Protein AF-A0AAD4PUX9-F1 (afdb_monomer_lite)

Structure (mmCIF, N/CA/C/O backbone):
data_AF-A0AAD4PUX9-F1
#
_entry.id   AF-A0AAD4PUX9-F1
#
loop_
_atom_site.group_PDB
_atom_site.id
_atom_site.type_symbol
_atom_site.label_atom_id
_atom_site.label_alt_id
_atom_site.label_comp_id
_atom_site.label_asym_id
_atom_site.label_entity_id
_atom_site.label_seq_id
_atom_site.pdbx_PDB_ins_code
_atom_site.Cartn_x
_atom_site.Cartn_y
_atom_site.Cartn_z
_atom_site.occupancy
_atom_site.B_iso_or_equiv
_atom_site.auth_seq_id
_atom_site.auth_comp_id
_atom_site.auth_asym_id
_atom_site.auth_atom_id
_atom_site.pdbx_PDB_model_num
ATOM 1 N N . MET A 1 1 ? -2.091 17.995 -4.376 1.00 62.88 1 MET A N 1
ATOM 2 C CA . MET A 1 1 ? -2.675 16.946 -3.510 1.00 62.88 1 MET A CA 1
ATOM 3 C C . MET A 1 1 ? -4.187 17.103 -3.603 1.00 62.88 1 MET A C 1
ATOM 5 O O . MET A 1 1 ? -4.603 18.240 -3.760 1.00 62.88 1 MET A O 1
ATOM 9 N N . TYR A 1 2 ? -4.966 16.022 -3.647 1.00 85.25 2 TYR A N 1
ATOM 10 C CA . TYR A 1 2 ? -6.385 16.004 -4.054 1.00 85.25 2 TYR A CA 1
ATOM 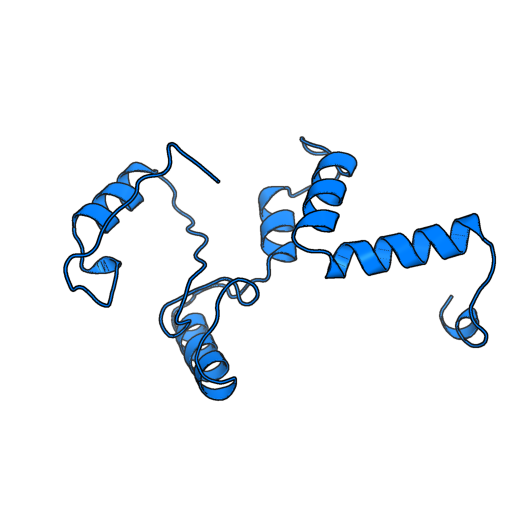11 C C . TYR A 1 2 ? -7.266 17.007 -3.273 1.00 85.25 2 TYR A C 1
ATOM 13 O O . TYR A 1 2 ? -7.592 16.720 -2.124 1.00 85.25 2 TYR A O 1
ATOM 21 N N . PRO A 1 3 ? -7.642 18.166 -3.854 1.00 91.00 3 PRO A N 1
ATOM 22 C CA . PRO A 1 3 ? -8.348 19.219 -3.116 1.00 91.00 3 PRO A CA 1
ATOM 23 C C . PRO A 1 3 ? -9.806 18.856 -2.813 1.00 91.00 3 PRO A C 1
ATOM 25 O O . PRO A 1 3 ? -10.354 19.315 -1.819 1.00 91.00 3 PRO A O 1
ATOM 28 N N . ASP A 1 4 ? -10.400 17.989 -3.634 1.00 92.94 4 ASP A N 1
ATOM 29 C CA . ASP A 1 4 ? -11.797 17.562 -3.511 1.00 92.94 4 ASP A CA 1
ATOM 30 C C . ASP A 1 4 ? -11.956 16.273 -2.684 1.00 92.94 4 ASP A C 1
ATOM 32 O O . ASP A 1 4 ? -13.047 15.707 -2.597 1.00 92.94 4 ASP A O 1
ATOM 36 N N . ALA A 1 5 ? -10.865 15.756 -2.106 1.00 93.75 5 ALA A N 1
ATOM 37 C CA . ALA A 1 5 ? -10.930 14.572 -1.260 1.00 93.75 5 ALA A CA 1
ATOM 38 C C . ALA A 1 5 ? -11.617 14.902 0.081 1.00 93.75 5 ALA A C 1
ATOM 40 O O . ALA A 1 5 ? -11.321 15.944 0.670 1.00 93.75 5 ALA A O 1
ATOM 41 N N . PRO A 1 6 ? -12.484 14.017 0.613 1.00 94.62 6 PRO A N 1
ATOM 42 C CA . PRO A 1 6 ? -13.076 14.217 1.932 1.00 94.62 6 PRO A CA 1
ATOM 43 C C . PRO A 1 6 ? -12.005 14.336 3.028 1.00 94.62 6 PRO A C 1
ATOM 45 O O . PRO A 1 6 ? -11.220 13.409 3.232 1.00 94.62 6 PRO A O 1
ATOM 48 N N . LEU A 1 7 ? -12.006 15.457 3.757 1.00 94.56 7 LEU A N 1
ATOM 49 C CA . LEU A 1 7 ? -11.201 15.657 4.964 1.00 94.56 7 LEU A CA 1
ATOM 50 C C . LEU A 1 7 ? -12.068 15.400 6.199 1.00 94.56 7 LEU A C 1
ATOM 52 O O . LEU A 1 7 ? -13.079 16.068 6.401 1.00 94.56 7 LEU A O 1
ATOM 56 N N . ILE A 1 8 ? -11.672 14.425 7.019 1.00 95.50 8 ILE A N 1
ATOM 57 C CA . ILE A 1 8 ? -12.432 13.996 8.199 1.00 95.50 8 ILE A CA 1
ATOM 58 C C . ILE A 1 8 ? -11.553 14.171 9.430 1.00 95.50 8 ILE A C 1
A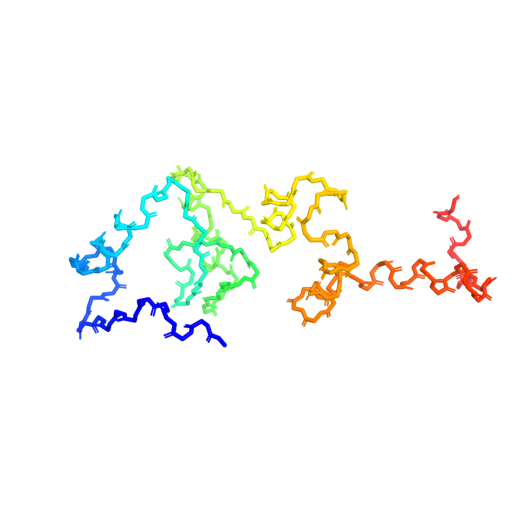TOM 60 O O . ILE A 1 8 ? -10.650 13.375 9.692 1.00 95.50 8 ILE A O 1
ATOM 64 N N . GLU A 1 9 ? -11.825 15.229 10.185 1.00 95.12 9 GLU A N 1
ATOM 65 C CA . GLU A 1 9 ? -11.117 15.534 11.422 1.00 95.12 9 GLU A CA 1
ATOM 66 C C . GLU A 1 9 ? -11.732 14.758 12.589 1.00 95.12 9 GLU A C 1
ATOM 68 O O . GLU A 1 9 ? -12.829 15.052 13.075 1.00 95.12 9 GLU A O 1
ATOM 73 N N . ARG A 1 10 ? -11.006 13.736 13.047 1.00 94.31 10 ARG A N 1
ATOM 74 C CA . ARG A 1 10 ? -11.379 12.970 14.240 1.00 94.31 10 ARG A CA 1
ATOM 75 C C . ARG A 1 10 ? -11.241 13.851 15.470 1.00 94.31 10 ARG A C 1
ATOM 77 O O . ARG A 1 10 ? -10.292 14.622 15.581 1.00 94.31 10 ARG A O 1
ATOM 84 N N . GLN A 1 11 ? -12.171 13.712 16.404 1.00 89.44 11 GLN A N 1
ATOM 85 C CA . GLN A 1 11 ? -12.211 14.573 17.579 1.00 89.44 11 GLN A CA 1
ATOM 86 C C . GLN A 1 11 ? -11.281 14.043 18.667 1.00 89.44 11 GLN A C 1
ATOM 88 O O . GLN A 1 11 ? -10.587 14.833 19.303 1.00 89.44 11 GLN A O 1
ATOM 93 N N . ARG A 1 12 ? -11.251 12.715 18.873 1.00 92.06 12 ARG A N 1
ATOM 94 C CA . ARG A 1 12 ? -10.347 12.018 19.821 1.00 92.06 12 ARG A CA 1
ATOM 95 C C . ARG A 1 12 ? -10.085 10.546 19.477 1.00 92.06 12 ARG A C 1
ATOM 97 O O . ARG A 1 12 ? -9.292 9.891 20.146 1.00 92.06 12 ARG A O 1
ATOM 104 N N . GLU A 1 13 ? -10.781 10.000 18.488 1.00 93.38 13 GLU A N 1
ATOM 105 C CA . GLU A 1 13 ? -10.772 8.577 18.173 1.00 93.38 13 GLU A CA 1
ATOM 106 C C . GLU A 1 13 ? -9.401 8.144 17.647 1.00 93.38 13 GLU A C 1
ATOM 108 O O . GLU A 1 13 ? -8.928 8.655 16.631 1.00 93.38 13 GLU A O 1
ATOM 113 N N . ILE A 1 14 ? -8.783 7.157 18.303 1.00 90.38 14 ILE A N 1
ATOM 114 C CA . ILE A 1 14 ? -7.504 6.578 17.858 1.00 90.38 14 ILE A CA 1
ATOM 115 C C . ILE A 1 14 ? -7.707 5.731 16.602 1.00 90.38 14 ILE A C 1
ATOM 117 O O . ILE A 1 14 ? -6.902 5.807 15.674 1.00 90.38 14 ILE A O 1
ATOM 121 N N . ASN A 1 15 ? -8.796 4.964 16.535 1.00 91.56 15 ASN A N 1
ATOM 122 C CA . ASN A 1 15 ? -9.163 4.197 15.353 1.00 91.56 15 ASN A CA 1
ATOM 123 C C . ASN A 1 15 ? -10.105 5.025 14.471 1.00 91.56 15 ASN A C 1
ATOM 125 O O . ASN A 1 15 ? -11.174 5.443 14.912 1.00 91.56 15 ASN A O 1
ATOM 129 N N . ALA A 1 16 ? -9.726 5.258 13.211 1.00 93.31 16 ALA A N 1
ATOM 130 C CA . ALA A 1 16 ? -10.570 5.990 12.267 1.00 93.31 16 ALA A CA 1
ATOM 131 C C . ALA A 1 16 ? -11.914 5.291 12.030 1.00 93.31 16 ALA A C 1
ATOM 133 O O . ALA A 1 16 ? -12.922 5.959 11.814 1.00 93.31 16 ALA A O 1
ATOM 134 N N . TRP A 1 17 ? -11.949 3.962 12.153 1.00 93.94 17 TRP A N 1
ATOM 135 C CA . TRP A 1 17 ? -13.174 3.190 12.001 1.00 93.94 17 TRP A CA 1
ATOM 136 C C . TRP A 1 17 ? -14.235 3.517 13.053 1.00 93.94 17 TRP A C 1
ATOM 138 O O . TRP A 1 17 ? -15.411 3.320 12.766 1.00 93.94 17 TRP A O 1
ATOM 148 N N . ASP A 1 18 ? -13.870 4.034 14.231 1.00 96.00 18 ASP A N 1
ATOM 149 C CA . ASP A 1 18 ? -14.833 4.382 15.287 1.00 96.00 18 ASP A CA 1
ATOM 150 C C . ASP A 1 18 ? -15.603 5.669 14.961 1.00 96.00 18 ASP A C 1
ATOM 152 O O . ASP A 1 18 ? -16.756 5.829 15.375 1.00 96.00 18 ASP A O 1
ATOM 156 N N . ASN A 1 19 ? -15.032 6.534 14.120 1.00 96.50 19 ASN A N 1
ATOM 157 C CA . ASN A 1 19 ? -15.676 7.759 13.680 1.00 96.50 19 ASN A CA 1
ATOM 158 C C . ASN A 1 19 ? -16.781 7.459 12.636 1.00 96.50 19 ASN A C 1
ATOM 160 O O . ASN A 1 19 ? -16.516 6.851 11.591 1.00 96.50 19 ASN A O 1
ATOM 164 N N . PRO A 1 20 ? -18.043 7.860 12.880 1.00 96.44 20 PRO A N 1
ATOM 165 C CA . PRO A 1 20 ? -19.151 7.555 11.976 1.00 96.44 20 PRO A CA 1
ATOM 166 C C . PRO A 1 20 ? -19.029 8.246 10.617 1.00 96.44 20 PRO A C 1
ATOM 168 O O . PRO A 1 20 ? -19.480 7.682 9.619 1.00 96.44 20 PRO A O 1
ATOM 171 N N . ASP A 1 21 ? -18.418 9.427 10.553 1.00 97.00 21 ASP A N 1
ATOM 172 C CA . ASP A 1 21 ? -18.269 10.172 9.305 1.00 97.00 21 ASP A CA 1
ATOM 173 C C . ASP A 1 21 ? -17.199 9.539 8.415 1.00 97.00 21 ASP A C 1
ATOM 175 O O . ASP A 1 21 ? -17.405 9.426 7.206 1.00 97.00 21 ASP A O 1
ATOM 179 N N . PHE A 1 22 ? -16.137 8.980 9.008 1.00 96.00 22 PHE A N 1
ATOM 180 C CA . PHE A 1 22 ? -15.175 8.135 8.294 1.00 96.00 22 PHE A CA 1
ATOM 181 C C . PHE A 1 22 ? -15.850 6.926 7.638 1.00 96.00 22 PHE A C 1
ATOM 183 O O . PHE A 1 22 ? -15.679 6.691 6.439 1.00 96.00 22 PHE A O 1
ATOM 190 N N . ARG A 1 23 ? -16.680 6.185 8.387 1.00 95.81 23 ARG A N 1
ATOM 191 C CA . ARG A 1 23 ? -17.407 5.028 7.834 1.00 95.81 23 ARG A CA 1
ATOM 192 C C . ARG A 1 23 ? -18.356 5.436 6.708 1.00 95.81 23 ARG A C 1
ATOM 194 O O . ARG A 1 23 ? -18.395 4.761 5.681 1.00 95.81 23 ARG A O 1
ATOM 201 N N . LYS A 1 24 ? -19.092 6.541 6.872 1.00 97.12 24 LYS A N 1
ATOM 202 C CA . LYS A 1 24 ? -19.989 7.072 5.831 1.00 97.12 24 LYS A CA 1
ATOM 203 C C . LYS A 1 24 ? -19.223 7.465 4.572 1.00 97.12 24 LYS A C 1
ATOM 205 O O . LYS A 1 24 ? -19.647 7.102 3.480 1.00 97.12 24 LYS A O 1
ATOM 210 N N . ALA A 1 25 ? -18.094 8.159 4.710 1.00 96.31 25 ALA A N 1
ATOM 211 C CA . ALA A 1 25 ? -17.271 8.552 3.572 1.00 96.31 25 ALA A CA 1
ATOM 212 C C . ALA A 1 25 ? -16.726 7.331 2.824 1.00 96.31 25 ALA A C 1
ATOM 214 O O . ALA A 1 25 ? -16.800 7.287 1.598 1.00 96.31 25 ALA A O 1
ATOM 215 N N . LEU A 1 26 ? -16.265 6.305 3.549 1.00 95.00 26 LEU A N 1
ATOM 216 C CA . LEU A 1 26 ? -15.796 5.063 2.940 1.00 95.00 26 LEU A CA 1
ATOM 217 C C . LEU A 1 26 ? -16.923 4.345 2.183 1.00 95.00 26 LEU A C 1
ATOM 219 O O . LEU A 1 26 ? -16.729 3.930 1.041 1.00 95.00 26 LEU A O 1
ATOM 223 N N . GLN A 1 27 ? -18.115 4.251 2.779 1.00 95.75 27 GLN A N 1
ATOM 224 C CA . GLN A 1 27 ? -19.298 3.664 2.140 1.00 95.75 27 GLN A CA 1
ATOM 225 C C . GLN A 1 27 ? -19.732 4.447 0.893 1.00 95.75 27 GLN A C 1
ATOM 227 O O . GLN A 1 27 ? -20.052 3.838 -0.127 1.00 95.75 27 GLN A O 1
ATOM 232 N N . ALA A 1 28 ? -19.675 5.782 0.938 1.00 96.69 28 ALA A N 1
ATOM 233 C CA . ALA A 1 28 ? -20.026 6.651 -0.184 1.00 96.69 28 ALA A CA 1
ATOM 234 C C . ALA A 1 28 ? -19.115 6.457 -1.409 1.00 96.69 28 ALA A C 1
ATOM 236 O O . ALA A 1 28 ? -19.535 6.735 -2.530 1.00 96.69 28 ALA A O 1
ATOM 237 N N . THR A 1 29 ? -17.896 5.929 -1.234 1.00 95.56 29 THR A N 1
ATOM 238 C CA . THR A 1 29 ? -17.014 5.606 -2.370 1.00 95.56 29 THR A CA 1
ATOM 239 C C . THR A 1 29 ? -17.551 4.471 -3.253 1.00 95.56 29 THR A C 1
ATOM 241 O O . THR A 1 29 ? -17.130 4.337 -4.406 1.00 95.56 29 THR A O 1
ATOM 244 N N . GLY A 1 30 ? -18.423 3.610 -2.708 1.00 96.62 30 GLY A N 1
ATOM 245 C CA . GLY A 1 30 ? -18.910 2.397 -3.371 1.00 96.62 30 GLY A CA 1
ATOM 246 C C . GLY A 1 30 ? -17.812 1.380 -3.716 1.00 96.62 30 GLY A C 1
ATOM 247 O O . GLY A 1 30 ? -18.048 0.463 -4.507 1.00 96.62 30 GLY A O 1
ATOM 248 N N . LYS A 1 31 ? -16.591 1.535 -3.183 1.00 95.81 31 LYS A N 1
ATOM 249 C CA . LYS A 1 31 ? -15.456 0.655 -3.485 1.00 95.81 31 LYS A CA 1
ATOM 250 C C . LYS A 1 31 ? -15.446 -0.558 -2.563 1.00 95.81 31 LYS A C 1
ATOM 252 O O . LYS A 1 31 ? -15.716 -0.467 -1.372 1.00 95.81 31 LYS A O 1
ATOM 257 N N . ARG A 1 32 ? -15.097 -1.712 -3.136 1.00 95.44 32 ARG A N 1
ATOM 258 C CA . ARG A 1 32 ? -14.950 -2.986 -2.407 1.00 95.44 32 ARG A CA 1
ATOM 259 C C . ARG A 1 32 ? -13.520 -3.243 -1.937 1.00 95.44 32 ARG A C 1
ATOM 261 O O . ARG A 1 32 ? -13.314 -4.056 -1.048 1.00 95.44 32 ARG A O 1
ATOM 268 N N . GLN A 1 33 ? -12.551 -2.588 -2.568 1.00 93.06 33 GLN A N 1
ATOM 269 C CA . GLN A 1 33 ? -11.132 -2.682 -2.246 1.00 93.06 33 GLN A CA 1
ATOM 270 C C . GLN A 1 33 ? -10.666 -1.332 -1.715 1.00 93.06 33 GLN A C 1
ATOM 272 O O . GLN A 1 33 ? -11.002 -0.294 -2.288 1.00 93.06 33 GLN A O 1
ATOM 277 N N . VAL A 1 34 ? -9.901 -1.366 -0.627 1.00 92.50 34 VAL A N 1
ATOM 278 C CA . VAL A 1 34 ? -9.354 -0.182 0.033 1.00 92.50 34 VAL A CA 1
ATOM 279 C C . VAL A 1 34 ? -7.841 -0.316 0.044 1.00 92.50 34 VAL A C 1
ATOM 281 O O . VAL A 1 34 ? -7.307 -1.288 0.572 1.00 92.50 34 VAL A O 1
ATOM 284 N N . ILE A 1 35 ? -7.165 0.660 -0.553 1.00 92.00 35 ILE A N 1
ATOM 285 C CA . ILE A 1 35 ? -5.727 0.854 -0.382 1.00 92.00 35 ILE A CA 1
ATOM 286 C C . ILE A 1 35 ? -5.574 1.842 0.766 1.00 92.00 35 ILE A C 1
ATOM 288 O O . ILE A 1 35 ? -6.179 2.913 0.738 1.00 92.00 35 ILE A O 1
ATOM 292 N N . MET A 1 36 ? -4.791 1.472 1.771 1.00 90.69 36 MET A N 1
ATOM 293 C CA . MET A 1 36 ? -4.570 2.283 2.963 1.00 90.69 36 MET A CA 1
ATOM 294 C C . MET A 1 36 ? -3.061 2.609 3.069 1.00 90.69 36 MET A C 1
ATOM 296 O O . MET A 1 36 ? -2.238 1.769 2.682 1.00 90.69 36 MET A O 1
ATOM 300 N N . ALA A 1 37 ? -2.713 3.803 3.573 1.00 90.00 37 ALA A N 1
ATOM 301 C CA . ALA A 1 37 ? -1.352 4.278 3.895 1.00 90.00 37 ALA A CA 1
ATOM 302 C C . ALA A 1 37 ? -1.386 5.420 4.952 1.00 90.00 37 ALA A C 1
ATOM 304 O O . ALA A 1 37 ? -2.287 6.266 4.894 1.00 90.00 37 ALA A O 1
ATOM 305 N N . GLY A 1 38 ? -0.450 5.431 5.916 1.00 87.69 38 GLY A N 1
ATOM 306 C CA . GLY A 1 38 ? -0.674 6.126 7.189 1.00 87.69 38 GLY A CA 1
ATOM 307 C C . GLY A 1 38 ? 0.379 5.889 8.287 1.00 87.69 38 GLY A C 1
ATOM 308 O O . GLY A 1 38 ? 1.369 5.173 8.135 1.00 87.69 38 GLY A O 1
ATOM 309 N N . ILE A 1 39 ? 0.204 6.598 9.411 1.00 87.50 39 ILE A N 1
ATOM 310 C CA . ILE A 1 39 ? 1.113 6.585 10.571 1.00 87.50 39 ILE A CA 1
ATOM 311 C C . ILE A 1 39 ? 0.275 6.636 11.866 1.00 87.50 39 ILE A C 1
ATOM 313 O O . ILE A 1 39 ? -0.593 7.499 11.992 1.00 87.50 39 ILE A O 1
ATOM 317 N N . MET A 1 40 ? 0.502 5.775 12.869 1.00 83.94 40 MET A N 1
ATOM 318 C CA . MET A 1 40 ? 1.485 4.675 12.916 1.00 83.94 40 MET A CA 1
ATOM 319 C C . MET A 1 40 ? 0.930 3.360 12.328 1.00 83.94 40 MET A C 1
ATOM 321 O O . MET A 1 40 ? -0.256 3.076 12.483 1.00 83.94 40 MET A O 1
ATOM 325 N N . THR A 1 41 ? 1.786 2.532 11.705 1.00 72.00 41 THR A N 1
ATOM 326 C CA . THR A 1 41 ? 1.467 1.232 11.037 1.00 72.00 41 THR A CA 1
ATOM 327 C C . THR A 1 41 ? 0.944 0.132 11.974 1.00 72.00 41 THR A C 1
ATOM 329 O O . THR A 1 41 ? 0.827 -1.033 11.610 1.00 72.00 41 THR A O 1
ATOM 332 N N . ASP A 1 42 ? 0.575 0.485 13.197 1.00 59.53 42 ASP A N 1
ATOM 333 C CA . ASP A 1 42 ? -0.069 -0.406 14.158 1.00 59.53 42 ASP A CA 1
ATOM 334 C C . ASP A 1 42 ? -1.520 -0.735 13.728 1.00 59.53 42 ASP A C 1
ATOM 336 O O . ASP A 1 42 ? -2.181 -1.588 14.326 1.00 59.53 42 ASP A O 1
ATOM 340 N N . GLY A 1 43 ? -2.007 -0.040 12.688 1.00 52.53 43 GLY A N 1
ATOM 341 C CA . GLY A 1 43 ? -3.346 -0.137 12.122 1.00 52.53 43 GLY A CA 1
ATOM 342 C C . GLY A 1 43 ? -3.464 -1.009 10.872 1.00 52.53 43 GLY A C 1
ATOM 343 O O . GLY A 1 43 ? -4.218 -1.973 10.913 1.00 52.53 43 GLY A O 1
ATOM 344 N N . TRP A 1 44 ? -2.829 -0.657 9.751 1.00 52.09 44 TRP A N 1
ATOM 345 C CA . TRP A 1 44 ? -3.108 -1.213 8.409 1.00 52.09 44 TRP A CA 1
ATOM 346 C C . TRP A 1 44 ? -1.838 -1.049 7.507 1.00 52.09 44 TRP A C 1
ATOM 348 O O . TRP A 1 44 ? -0.902 -0.419 7.991 1.00 52.09 44 TRP A O 1
ATOM 358 N N . GLU A 1 45 ? -1.815 -1.487 6.220 1.00 60.03 45 GLU A N 1
ATOM 359 C CA . GLU A 1 45 ? -1.295 -0.700 5.046 1.00 60.03 45 GLU A CA 1
ATOM 360 C C . GLU A 1 45 ? -0.233 -1.270 4.069 1.00 60.03 45 GLU A C 1
ATOM 362 O O . GLU A 1 45 ? 0.403 -2.305 4.269 1.00 60.03 45 GLU A O 1
ATOM 367 N N . ASN A 1 46 ? -0.067 -0.511 2.965 1.00 67.50 46 ASN A N 1
ATOM 368 C CA . ASN A 1 46 ? 1.099 -0.476 2.079 1.00 67.50 46 ASN A CA 1
ATOM 369 C C . ASN A 1 46 ? 2.397 -0.290 2.882 1.00 67.50 46 ASN A C 1
ATOM 371 O O . ASN A 1 46 ? 2.589 0.728 3.551 1.00 67.50 46 ASN A O 1
ATOM 375 N N . VAL A 1 47 ? 3.312 -1.247 2.741 1.00 82.19 47 VAL A N 1
ATOM 376 C CA . VAL A 1 47 ? 4.529 -1.354 3.559 1.00 82.19 47 VAL A CA 1
ATOM 377 C C . VAL A 1 47 ? 5.580 -0.271 3.285 1.00 82.19 47 VAL A C 1
ATOM 379 O O . VAL A 1 47 ? 6.464 -0.072 4.111 1.00 82.19 47 VAL A O 1
ATOM 382 N N . GLU A 1 48 ? 5.501 0.432 2.152 1.00 82.00 48 GLU A N 1
ATOM 383 C CA . GLU A 1 48 ? 6.438 1.506 1.778 1.00 82.00 48 GLU A CA 1
ATOM 384 C C . GLU A 1 48 ? 5.907 2.905 2.113 1.00 82.00 48 GLU A C 1
ATOM 386 O O . GLU A 1 48 ? 6.676 3.861 2.189 1.00 82.00 48 GLU A O 1
ATOM 391 N N . ALA A 1 49 ? 4.592 3.038 2.302 1.00 86.62 49 ALA A N 1
ATOM 392 C CA . ALA A 1 49 ? 3.924 4.317 2.544 1.00 86.62 49 ALA A CA 1
ATOM 393 C C . ALA A 1 49 ? 3.500 4.509 4.010 1.00 86.62 49 ALA A C 1
ATOM 395 O O . ALA A 1 49 ? 2.815 5.483 4.321 1.00 86.62 49 ALA A O 1
ATOM 396 N N . SER A 1 50 ? 3.908 3.590 4.889 1.00 87.56 50 SER A N 1
ATOM 397 C CA . SER A 1 50 ? 3.446 3.526 6.276 1.00 87.56 50 SER A CA 1
ATOM 398 C C . SER A 1 50 ? 4.622 3.333 7.223 1.00 87.56 50 SER A C 1
ATOM 400 O O . SER A 1 50 ? 5.520 2.533 6.958 1.00 87.56 50 SER A O 1
ATOM 402 N N . GLY A 1 51 ? 4.637 4.099 8.316 1.00 85.81 51 GLY A N 1
ATOM 403 C CA . GLY A 1 51 ? 5.733 4.101 9.286 1.00 85.81 51 GLY A CA 1
ATOM 404 C C . GLY A 1 51 ? 5.268 3.917 10.728 1.00 85.81 51 GLY A C 1
ATOM 405 O O . GLY A 1 51 ? 4.170 4.317 11.103 1.00 85.81 51 GLY A O 1
ATOM 406 N N . THR A 1 52 ? 6.134 3.346 11.564 1.00 89.25 52 THR A N 1
ATOM 407 C CA . THR A 1 52 ? 5.952 3.230 13.021 1.00 89.25 52 THR A CA 1
ATOM 408 C C . THR A 1 52 ? 7.299 3.431 13.728 1.00 89.25 52 THR A C 1
ATOM 410 O O . THR A 1 52 ? 8.322 3.671 13.086 1.00 89.25 52 THR A O 1
ATOM 413 N N . MET A 1 53 ? 7.310 3.356 15.057 1.00 88.12 53 MET A N 1
ATOM 414 C CA . MET A 1 53 ? 8.441 3.741 15.910 1.00 88.12 53 MET A CA 1
ATOM 415 C C . MET A 1 53 ? 9.656 2.806 15.822 1.00 88.12 53 MET A C 1
ATOM 417 O O . MET A 1 53 ? 10.761 3.211 16.176 1.00 88.12 53 MET A O 1
ATOM 421 N N . SER A 1 54 ? 9.481 1.546 15.404 1.00 89.31 54 SER A N 1
ATOM 422 C CA . SER A 1 54 ? 10.593 0.597 15.262 1.00 89.31 54 SER A CA 1
ATOM 423 C C . SER A 1 54 ? 10.309 -0.519 14.247 1.00 89.31 54 SER A C 1
ATOM 425 O O . SER A 1 54 ? 9.142 -0.839 14.000 1.00 89.31 54 SER A O 1
ATOM 427 N N . PRO A 1 55 ? 11.355 -1.176 13.705 1.00 90.88 55 PRO A N 1
ATOM 428 C CA . PRO A 1 55 ? 11.192 -2.342 12.837 1.00 90.88 55 PRO A CA 1
ATOM 429 C C . PRO A 1 55 ? 10.429 -3.494 13.501 1.00 90.88 55 PRO A C 1
ATOM 431 O O . PRO A 1 55 ? 9.598 -4.118 12.854 1.00 90.88 55 PRO A O 1
ATOM 434 N N . LEU A 1 56 ? 10.641 -3.734 14.801 1.00 92.62 56 LEU A N 1
ATOM 435 C CA . LEU A 1 56 ? 9.931 -4.789 15.529 1.00 92.62 56 LEU A CA 1
ATOM 436 C C . LEU A 1 56 ? 8.417 -4.538 15.555 1.00 92.62 56 LEU A C 1
ATOM 438 O O . LEU A 1 56 ? 7.641 -5.454 15.297 1.00 92.62 56 LEU A O 1
ATOM 442 N N . ILE A 1 57 ? 7.996 -3.301 15.841 1.00 89.31 57 ILE A N 1
ATOM 443 C CA . ILE A 1 57 ? 6.570 -2.944 15.854 1.00 89.31 57 ILE A CA 1
ATOM 444 C C . ILE A 1 57 ? 5.984 -3.088 14.447 1.00 89.31 57 ILE A C 1
ATOM 446 O O . ILE A 1 57 ? 4.917 -3.676 14.299 1.00 89.31 57 ILE A O 1
ATOM 450 N N . ARG A 1 58 ? 6.704 -2.632 13.411 1.00 90.38 58 ARG A N 1
ATOM 451 C CA . ARG A 1 58 ? 6.295 -2.814 12.009 1.00 90.38 58 ARG A CA 1
ATOM 452 C C . ARG A 1 58 ? 6.052 -4.291 11.701 1.00 90.38 58 ARG A C 1
ATOM 454 O O . ARG A 1 58 ? 5.002 -4.637 11.171 1.00 90.38 58 ARG A O 1
ATOM 461 N N . ASP A 1 59 ? 7.006 -5.153 12.039 1.00 90.88 59 ASP A N 1
ATOM 462 C CA . ASP A 1 59 ? 6.959 -6.572 11.684 1.00 90.88 59 ASP A CA 1
ATOM 463 C C . ASP A 1 59 ? 5.823 -7.299 12.419 1.00 90.88 59 ASP A C 1
ATOM 465 O O . ASP A 1 59 ? 5.067 -8.049 11.802 1.00 90.88 59 ASP A O 1
ATOM 469 N N . VAL A 1 60 ? 5.626 -7.023 13.713 1.00 91.81 60 VAL A N 1
ATOM 470 C CA . VAL A 1 60 ? 4.526 -7.607 14.502 1.00 91.81 60 VAL A CA 1
ATOM 471 C C . VAL A 1 60 ? 3.158 -7.129 14.005 1.00 91.81 60 VAL A C 1
ATOM 473 O O . VAL A 1 60 ? 2.235 -7.939 13.871 1.00 91.81 60 VAL A O 1
ATOM 476 N N . SER A 1 61 ? 3.015 -5.841 13.689 1.00 90.12 61 SER A N 1
ATOM 477 C CA . SER A 1 61 ? 1.771 -5.291 13.138 1.00 90.12 61 SER A CA 1
ATOM 478 C C . SER A 1 61 ? 1.455 -5.891 11.767 1.00 90.12 61 SER A C 1
ATOM 480 O O . SER A 1 61 ? 0.332 -6.340 11.537 1.00 90.12 61 SER A O 1
ATOM 482 N N . ASN A 1 62 ? 2.459 -6.012 10.895 1.00 90.38 62 ASN A N 1
ATOM 483 C CA . ASN A 1 62 ? 2.338 -6.665 9.592 1.00 90.38 62 ASN A CA 1
ATOM 484 C C . ASN A 1 62 ? 1.876 -8.123 9.708 1.00 90.38 62 ASN A C 1
ATOM 486 O O . ASN A 1 62 ? 0.954 -8.536 9.003 1.00 90.38 62 ASN A O 1
ATOM 490 N N . LEU A 1 63 ? 2.449 -8.890 10.636 1.00 92.06 63 LEU A N 1
ATOM 491 C CA . LEU A 1 63 ? 2.031 -10.272 10.880 1.00 92.06 63 LEU A CA 1
ATOM 492 C C . LEU A 1 63 ? 0.570 -10.360 11.333 1.00 92.06 63 LEU A C 1
ATOM 494 O O . LEU A 1 63 ? -0.189 -11.191 10.832 1.00 92.06 63 LEU A O 1
ATOM 498 N N . ARG A 1 64 ? 0.146 -9.477 12.244 1.00 91.62 64 ARG A N 1
ATOM 499 C CA . ARG A 1 64 ? -1.248 -9.418 12.706 1.00 91.62 64 ARG A CA 1
ATOM 500 C C . ARG A 1 64 ? -2.212 -9.108 11.560 1.00 91.62 64 ARG A C 1
ATOM 502 O O . ARG A 1 64 ? -3.273 -9.722 11.470 1.00 91.62 64 ARG A O 1
ATOM 509 N N . MET A 1 65 ? -1.846 -8.176 10.687 1.00 90.94 65 MET A N 1
ATOM 510 C CA . MET A 1 65 ? -2.638 -7.813 9.514 1.00 90.94 65 MET A CA 1
ATOM 511 C C . MET A 1 65 ? -2.766 -8.960 8.512 1.00 90.94 65 MET A C 1
ATOM 513 O O . MET A 1 65 ? -3.874 -9.266 8.072 1.00 90.94 65 MET A O 1
ATOM 517 N N . GLN A 1 66 ? -1.657 -9.629 8.189 1.00 91.56 66 GLN A N 1
ATOM 518 C CA . GLN A 1 66 ? -1.676 -10.800 7.310 1.00 91.56 66 GLN A CA 1
ATOM 519 C C . GLN A 1 66 ? -2.551 -11.917 7.881 1.00 91.56 66 GLN A C 1
ATOM 521 O O . GLN A 1 66 ? -3.357 -12.490 7.151 1.00 91.56 66 GLN A O 1
ATOM 526 N N . ALA A 1 67 ? -2.459 -12.181 9.189 1.00 94.31 67 ALA A N 1
ATOM 527 C CA . ALA A 1 67 ? -3.310 -13.161 9.865 1.00 94.31 67 ALA A CA 1
ATOM 528 C C . ALA A 1 67 ? -4.808 -12.802 9.801 1.00 94.31 67 ALA A C 1
ATOM 530 O O . ALA A 1 67 ? -5.654 -13.693 9.803 1.00 94.31 67 ALA A O 1
ATOM 531 N N . ALA A 1 68 ? -5.143 -11.511 9.696 1.00 93.81 68 ALA A N 1
ATOM 532 C CA . ALA A 1 68 ? -6.504 -11.019 9.470 1.00 93.81 68 ALA A CA 1
ATOM 533 C C . ALA A 1 68 ? -6.913 -10.977 7.978 1.00 93.81 68 ALA A C 1
ATOM 535 O O . ALA A 1 68 ? -8.016 -10.535 7.658 1.00 93.81 68 ALA A O 1
ATOM 536 N N . GLY A 1 69 ? -6.047 -11.430 7.063 1.00 92.12 69 GLY A N 1
ATOM 537 C CA . GLY A 1 69 ? -6.309 -11.502 5.622 1.00 92.12 69 GLY A CA 1
ATOM 538 C C . GLY A 1 69 ? -5.964 -10.237 4.828 1.00 92.12 69 GLY A C 1
ATOM 539 O O . GLY A 1 69 ? -6.306 -10.148 3.646 1.00 92.12 69 GLY A O 1
ATOM 540 N N . VAL A 1 70 ? -5.290 -9.257 5.439 1.00 92.38 70 VAL A N 1
ATOM 541 C CA . VAL A 1 70 ? -4.848 -8.037 4.748 1.00 92.38 70 VAL A CA 1
ATOM 542 C C . VAL A 1 70 ? -3.682 -8.360 3.813 1.00 92.38 70 VAL A C 1
ATOM 544 O O . VAL A 1 70 ? -2.707 -9.001 4.204 1.00 92.38 70 VAL A O 1
ATOM 547 N N . GLN A 1 71 ? -3.771 -7.884 2.572 1.00 92.12 71 GLN A N 1
ATOM 548 C CA . GLN A 1 71 ? -2.697 -8.010 1.589 1.00 92.12 71 GLN A CA 1
ATOM 549 C C . GLN A 1 71 ? -1.659 -6.911 1.824 1.00 92.12 71 GLN A C 1
ATOM 551 O O . GLN A 1 71 ? -1.949 -5.730 1.631 1.00 92.12 71 GLN A O 1
ATOM 556 N N . LEU A 1 72 ? -0.453 -7.300 2.239 1.00 90.88 72 LEU A N 1
ATOM 557 C CA . LEU A 1 72 ? 0.669 -6.376 2.384 1.00 90.88 72 LEU A CA 1
ATOM 558 C C . LEU A 1 72 ? 1.388 -6.241 1.047 1.00 90.88 72 LEU A C 1
ATOM 560 O O . LEU A 1 72 ? 1.956 -7.206 0.541 1.00 90.88 72 LEU A O 1
ATOM 564 N N . VAL A 1 73 ? 1.351 -5.041 0.478 1.00 90.19 73 VAL A N 1
ATOM 565 C CA . VAL A 1 73 ? 1.870 -4.755 -0.862 1.00 90.19 73 VAL A CA 1
ATOM 566 C C . VAL A 1 73 ? 2.684 -3.467 -0.862 1.00 90.19 73 VAL A C 1
ATOM 568 O O . VAL A 1 73 ? 2.413 -2.555 -0.083 1.00 90.19 73 VAL A O 1
ATOM 571 N N . GLY A 1 74 ? 3.687 -3.395 -1.736 1.00 88.44 74 GLY A N 1
ATOM 572 C CA . GLY A 1 74 ? 4.413 -2.156 -2.033 1.00 88.44 74 GLY A CA 1
ATOM 573 C C . GLY A 1 74 ? 3.738 -1.345 -3.142 1.00 88.44 74 GLY A C 1
ATOM 574 O O . GLY A 1 74 ? 2.839 -1.833 -3.838 1.00 88.44 74 GLY A O 1
ATOM 575 N N . ILE A 1 75 ? 4.211 -0.119 -3.363 1.00 87.56 75 ILE A N 1
ATOM 576 C CA . ILE A 1 75 ? 3.659 0.805 -4.359 1.00 87.56 75 ILE A CA 1
ATOM 577 C C . ILE A 1 75 ? 3.749 0.244 -5.778 1.00 87.56 75 ILE A C 1
ATOM 579 O O . ILE A 1 75 ? 2.820 0.423 -6.563 1.00 87.56 75 ILE A O 1
ATOM 583 N N . PHE A 1 76 ? 4.822 -0.488 -6.101 1.00 88.50 76 PHE A N 1
ATOM 584 C CA . PHE A 1 76 ? 4.974 -1.121 -7.411 1.00 88.50 76 PHE A CA 1
ATOM 585 C C . PHE A 1 76 ? 3.854 -2.130 -7.682 1.00 88.50 76 PHE A C 1
ATOM 587 O O . PHE A 1 76 ? 3.235 -2.089 -8.743 1.00 88.50 76 PHE A O 1
ATOM 594 N N . SER A 1 77 ? 3.562 -2.999 -6.708 1.00 90.06 77 SER A N 1
ATOM 595 C CA . SER A 1 77 ? 2.493 -3.997 -6.825 1.00 90.06 77 SER A CA 1
ATOM 596 C C . SER A 1 77 ? 1.137 -3.323 -6.984 1.00 90.06 77 SER A C 1
ATOM 598 O O . SER A 1 77 ? 0.366 -3.713 -7.850 1.00 90.06 77 SER A O 1
ATOM 600 N N . ILE A 1 78 ? 0.871 -2.265 -6.211 1.00 91.62 78 ILE A N 1
ATOM 601 C CA . ILE A 1 78 ? -0.372 -1.493 -6.320 1.00 91.62 78 ILE A CA 1
ATOM 602 C C . ILE A 1 78 ? -0.527 -0.910 -7.730 1.00 91.62 78 ILE A C 1
ATOM 604 O O . ILE A 1 78 ? -1.585 -1.048 -8.342 1.00 91.62 78 ILE A O 1
ATOM 608 N N . VAL A 1 79 ? 0.518 -0.270 -8.264 1.00 91.56 79 VAL A N 1
ATOM 609 C CA . VAL A 1 79 ? 0.492 0.293 -9.622 1.00 91.56 79 VAL A CA 1
ATOM 610 C C . VAL A 1 79 ? 0.273 -0.809 -10.657 1.00 91.56 79 VAL A C 1
ATOM 612 O O . VAL A 1 79 ? -0.581 -0.653 -11.528 1.00 91.56 79 VAL A O 1
ATOM 615 N N . ALA A 1 80 ? 0.985 -1.931 -10.547 1.00 91.06 80 ALA A N 1
ATOM 616 C CA . ALA A 1 80 ? 0.846 -3.063 -11.458 1.00 91.06 80 ALA A CA 1
ATOM 617 C C . ALA A 1 80 ? -0.565 -3.679 -11.415 1.00 91.06 80 ALA A C 1
ATOM 619 O O . ALA A 1 80 ? -1.142 -3.957 -12.466 1.00 91.06 80 ALA A O 1
ATOM 620 N N . ASP A 1 81 ? -1.163 -3.822 -10.231 1.00 93.38 81 ASP A N 1
ATOM 621 C CA . ASP A 1 81 ? -2.510 -4.373 -10.058 1.00 93.38 81 ASP A CA 1
ATOM 622 C C . ASP A 1 81 ? -3.609 -3.435 -10.562 1.00 93.38 81 ASP A C 1
ATOM 624 O O . ASP A 1 81 ? -4.640 -3.893 -11.061 1.00 93.38 81 ASP A O 1
ATOM 628 N N . LEU A 1 82 ? -3.416 -2.120 -10.450 1.00 93.38 82 LEU A N 1
ATOM 629 C CA . LEU A 1 82 ? -4.360 -1.139 -10.986 1.00 93.38 82 LEU A CA 1
ATOM 630 C C . LEU A 1 82 ? -4.241 -1.013 -12.506 1.00 93.38 82 LEU A C 1
ATOM 632 O O . LEU A 1 82 ? -5.251 -0.897 -13.198 1.00 93.38 82 LEU A O 1
ATOM 636 N N . TRP A 1 83 ? -3.017 -1.034 -13.027 1.00 94.19 83 TRP A N 1
ATOM 637 C CA . TRP A 1 83 ? -2.743 -0.745 -14.430 1.00 94.19 83 TRP A CA 1
ATOM 638 C C . TRP A 1 83 ? -2.819 -1.982 -15.338 1.00 94.19 83 TRP A C 1
ATOM 640 O O . TRP A 1 83 ? -3.254 -1.877 -16.487 1.00 94.19 83 TRP A O 1
ATOM 650 N N . ARG A 1 84 ? -2.493 -3.165 -14.797 1.00 93.88 84 ARG A N 1
ATOM 651 C CA . ARG A 1 84 ? -2.568 -4.519 -15.389 1.00 93.88 84 ARG A CA 1
ATOM 652 C C . ARG A 1 84 ? -1.674 -4.797 -16.596 1.00 93.88 84 ARG A C 1
ATOM 654 O O . ARG A 1 84 ? -1.071 -5.862 -16.653 1.00 93.88 84 ARG A O 1
ATOM 661 N N . ASP A 1 85 ? -1.609 -3.888 -17.559 1.00 93.94 85 ASP A N 1
ATOM 662 C CA . ASP A 1 85 ? -0.916 -4.076 -18.833 1.00 93.94 85 ASP A CA 1
ATOM 663 C C . ASP A 1 85 ? -0.162 -2.803 -19.216 1.00 93.94 85 ASP A C 1
ATOM 665 O O . ASP A 1 85 ? -0.716 -1.706 -19.171 1.00 93.94 85 ASP A O 1
ATOM 669 N N . TRP A 1 86 ? 1.082 -2.957 -19.670 1.00 90.00 86 TRP A N 1
ATOM 670 C CA . TRP A 1 86 ? 1.940 -1.852 -20.101 1.00 90.00 86 TRP A CA 1
ATOM 671 C C . TRP A 1 86 ? 1.373 -1.034 -21.270 1.00 90.00 86 TRP A C 1
ATOM 673 O O . TRP A 1 86 ? 1.798 0.099 -21.511 1.00 90.00 86 TRP A O 1
ATOM 683 N N . ARG A 1 87 ? 0.426 -1.618 -22.008 1.00 90.75 87 ARG A N 1
ATOM 684 C CA . ARG A 1 87 ? -0.266 -1.005 -23.145 1.00 90.75 87 ARG A CA 1
ATOM 685 C C . ARG A 1 87 ? -1.519 -0.237 -22.730 1.00 90.75 87 ARG A C 1
ATOM 687 O O . ARG A 1 87 ? -2.011 0.562 -23.522 1.00 90.75 87 ARG A O 1
ATOM 694 N N . ASN A 1 88 ? -2.047 -0.470 -21.527 1.00 94.62 88 ASN A N 1
ATOM 695 C CA . ASN A 1 88 ? -3.252 0.212 -21.066 1.00 94.62 88 ASN A CA 1
ATOM 696 C C . ASN A 1 88 ? -2.984 1.704 -20.868 1.00 94.62 88 ASN A C 1
ATOM 698 O O . ASN A 1 88 ? -1.884 2.106 -20.483 1.00 94.62 88 ASN A O 1
ATOM 702 N N . ALA A 1 89 ? -4.012 2.534 -21.057 1.00 92.00 89 ALA A N 1
ATOM 703 C CA . ALA A 1 89 ? -3.948 3.939 -20.665 1.00 92.00 89 ALA A CA 1
ATOM 704 C C . ALA A 1 89 ? -3.533 4.064 -19.178 1.00 92.00 89 ALA A C 1
ATOM 706 O O . ALA A 1 89 ? -3.977 3.252 -18.363 1.00 92.00 89 ALA A O 1
ATOM 707 N N . PRO A 1 90 ? -2.685 5.041 -18.802 1.00 92.25 90 PRO A N 1
ATOM 708 C CA . PRO A 1 90 ? -2.172 6.150 -19.617 1.00 92.25 90 PRO A CA 1
ATOM 709 C C . PRO A 1 90 ? -0.923 5.815 -20.460 1.00 92.25 90 PRO A C 1
ATOM 711 O O . PRO A 1 90 ? -0.367 6.699 -21.103 1.00 92.25 90 PRO A O 1
ATOM 714 N N . GLY A 1 91 ? -0.487 4.555 -20.485 1.00 91.44 91 GLY A N 1
ATOM 715 C CA . GLY A 1 91 ? 0.698 4.102 -21.207 1.00 91.44 91 GLY A CA 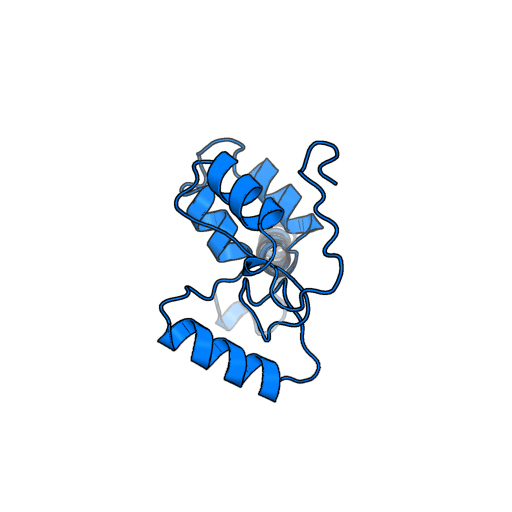1
ATOM 716 C C . GLY A 1 91 ? 1.972 4.148 -20.364 1.00 91.44 91 GLY A C 1
ATOM 717 O O . GLY A 1 91 ? 2.091 4.885 -19.380 1.00 91.44 91 GLY A O 1
ATOM 718 N N . SER A 1 92 ? 2.947 3.334 -20.766 1.00 89.56 92 SER A N 1
ATOM 719 C CA . SER A 1 92 ? 4.185 3.108 -20.016 1.00 89.56 92 SER A CA 1
ATOM 720 C C . SER A 1 92 ? 4.995 4.362 -19.759 1.00 89.56 92 SER A C 1
ATOM 722 O O . SER A 1 92 ? 5.508 4.534 -18.659 1.00 89.56 92 SER A O 1
ATOM 724 N N . GLN A 1 93 ? 5.061 5.275 -20.722 1.00 89.31 93 GLN A N 1
ATOM 725 C CA . GLN A 1 93 ? 5.801 6.518 -20.564 1.00 89.31 93 GLN A CA 1
ATOM 726 C C . GLN A 1 93 ? 5.263 7.360 -19.400 1.00 89.31 93 GLN A C 1
ATOM 728 O O . GLN A 1 93 ? 6.041 7.809 -18.560 1.00 89.31 93 GLN A O 1
ATOM 733 N N . THR A 1 94 ? 3.942 7.534 -19.311 1.00 91.31 94 THR A N 1
ATOM 734 C CA . THR A 1 94 ? 3.316 8.325 -18.244 1.00 91.31 94 THR A CA 1
ATOM 735 C C . THR A 1 94 ? 3.484 7.660 -16.882 1.00 91.31 94 THR A C 1
ATOM 737 O O . THR A 1 94 ? 3.848 8.331 -15.915 1.00 91.31 94 THR A O 1
ATOM 740 N N . VAL A 1 95 ? 3.273 6.343 -16.796 1.00 90.94 95 VAL A N 1
ATOM 741 C CA . VAL A 1 95 ? 3.436 5.610 -15.531 1.00 90.94 95 VAL A CA 1
ATOM 742 C C . VAL A 1 95 ? 4.895 5.632 -15.072 1.00 90.94 95 VAL A C 1
ATOM 744 O O . VAL A 1 95 ? 5.159 5.947 -13.916 1.00 90.94 95 VAL A O 1
ATOM 747 N N . LEU A 1 96 ? 5.858 5.400 -15.969 1.00 89.12 96 LEU A N 1
ATOM 748 C CA . LEU A 1 96 ? 7.287 5.443 -15.640 1.00 89.12 96 LEU A CA 1
ATOM 749 C C . LEU A 1 96 ? 7.747 6.842 -15.215 1.00 89.12 96 LEU A C 1
ATOM 751 O O . LEU A 1 96 ? 8.538 6.956 -14.284 1.00 89.12 96 LEU A O 1
ATOM 755 N N . GLN A 1 97 ? 7.235 7.911 -15.832 1.00 90.56 97 GLN A N 1
ATOM 756 C CA . GLN A 1 97 ? 7.510 9.284 -15.391 1.00 90.56 97 GLN A CA 1
ATOM 757 C C . GLN A 1 97 ? 6.980 9.547 -13.978 1.00 90.56 97 GLN A C 1
ATOM 759 O O . GLN A 1 97 ? 7.675 10.150 -13.157 1.00 90.56 97 GLN A O 1
ATOM 764 N N . TRP A 1 98 ? 5.769 9.074 -13.676 1.00 91.44 98 TRP A N 1
ATOM 765 C CA . TRP A 1 98 ? 5.202 9.170 -12.333 1.00 91.44 98 TRP A CA 1
ATOM 766 C C . TRP A 1 98 ? 6.039 8.379 -11.320 1.00 91.44 98 TRP A C 1
ATOM 768 O O . TRP A 1 98 ? 6.416 8.910 -10.274 1.00 91.44 98 TRP A O 1
ATOM 778 N N . MET A 1 99 ? 6.409 7.142 -11.656 1.00 89.25 99 MET A N 1
ATOM 779 C CA . MET A 1 99 ? 7.235 6.290 -10.801 1.00 89.25 99 MET A CA 1
ATOM 780 C C . MET A 1 99 ? 8.634 6.863 -10.591 1.00 89.25 99 MET A C 1
ATOM 782 O O . MET A 1 99 ? 9.145 6.799 -9.482 1.00 89.25 99 MET A O 1
ATOM 786 N N . ASN A 1 100 ? 9.236 7.501 -11.594 1.00 89.56 100 ASN A N 1
ATOM 787 C CA . ASN A 1 100 ? 10.539 8.150 -11.437 1.00 89.56 100 ASN A CA 1
ATOM 788 C C . ASN A 1 100 ? 10.505 9.235 -10.354 1.00 89.56 100 ASN A C 1
ATOM 790 O O . ASN A 1 100 ? 11.469 9.434 -9.623 1.00 89.56 100 ASN A O 1
ATOM 794 N N . LYS A 1 101 ? 9.372 9.934 -10.240 1.00 89.62 101 LYS A N 1
ATOM 795 C CA . LYS A 1 101 ? 9.189 11.007 -9.264 1.00 89.62 101 LYS A CA 1
ATOM 796 C C . LYS A 1 101 ? 8.831 10.497 -7.867 1.00 89.62 101 LYS A C 1
ATOM 798 O O . LYS A 1 101 ? 9.272 11.093 -6.890 1.00 89.62 101 LYS A O 1
ATOM 803 N N . TYR A 1 102 ? 8.010 9.449 -7.768 1.00 87.56 102 TYR A N 1
ATOM 804 C CA . TYR A 1 102 ? 7.375 9.049 -6.502 1.00 87.56 102 TYR A CA 1
ATOM 805 C C . TYR A 1 102 ? 7.749 7.646 -6.000 1.00 87.56 102 TYR A C 1
ATOM 807 O O . TYR A 1 102 ? 7.509 7.339 -4.838 1.00 87.56 102 TYR A O 1
ATOM 815 N N . ALA A 1 103 ? 8.345 6.807 -6.844 1.00 85.06 103 ALA A N 1
ATOM 816 C CA . ALA A 1 103 ? 8.775 5.442 -6.535 1.00 85.06 103 ALA A CA 1
ATOM 817 C C . ALA A 1 103 ? 10.090 5.099 -7.280 1.00 85.06 103 ALA A C 1
ATOM 819 O O . ALA A 1 103 ? 10.124 4.171 -8.100 1.00 85.06 103 ALA A O 1
ATOM 820 N N . PRO A 1 104 ? 11.180 5.861 -7.048 1.00 82.00 104 PRO A N 1
ATOM 821 C CA . PRO A 1 104 ? 12.354 5.862 -7.923 1.00 82.00 104 PRO A CA 1
ATOM 822 C C . PRO A 1 104 ? 13.113 4.533 -7.941 1.00 82.00 104 PRO A C 1
ATOM 824 O O . PRO A 1 104 ? 13.778 4.243 -8.929 1.00 82.00 104 PRO A O 1
ATOM 827 N N . ALA A 1 105 ? 12.986 3.701 -6.900 1.00 82.00 105 ALA A N 1
ATOM 828 C CA . ALA A 1 105 ? 13.711 2.435 -6.781 1.00 82.00 105 ALA A CA 1
ATOM 829 C C . ALA A 1 105 ? 13.579 1.548 -8.033 1.00 82.00 105 ALA A C 1
ATOM 831 O O . ALA A 1 105 ? 14.576 1.017 -8.516 1.00 82.00 105 ALA A O 1
ATOM 832 N N . TYR A 1 106 ? 12.376 1.450 -8.610 1.00 78.81 106 TYR A N 1
ATOM 833 C CA . TYR A 1 106 ? 12.159 0.685 -9.839 1.00 78.81 106 TYR A CA 1
ATOM 834 C C . TYR A 1 106 ? 12.784 1.356 -11.074 1.00 78.81 106 TYR A C 1
ATOM 836 O O . TYR A 1 106 ? 13.407 0.698 -11.909 1.00 78.81 106 TYR A O 1
ATOM 844 N N . VAL A 1 107 ? 12.643 2.679 -11.202 1.00 81.31 107 VAL A N 1
ATOM 845 C CA . VAL A 1 107 ? 13.138 3.421 -12.373 1.00 81.31 107 VAL A CA 1
ATOM 846 C C . VAL A 1 107 ? 14.664 3.505 -12.396 1.00 81.31 107 VAL A C 1
ATOM 848 O O . VAL A 1 107 ? 15.248 3.571 -13.478 1.00 81.31 107 VAL A O 1
ATOM 851 N N . THR A 1 108 ? 15.331 3.408 -11.246 1.00 83.00 108 THR A N 1
ATOM 852 C CA . THR A 1 108 ? 16.793 3.303 -11.174 1.00 83.00 108 THR A CA 1
ATOM 853 C C . THR A 1 108 ? 17.305 2.094 -11.959 1.00 83.00 108 THR A C 1
ATOM 855 O O . THR A 1 108 ? 18.221 2.240 -12.767 1.00 83.00 108 THR A O 1
ATOM 858 N N . SER A 1 109 ? 16.677 0.922 -11.817 1.00 77.69 109 SER A N 1
ATOM 859 C CA . SER A 1 109 ? 17.056 -0.280 -12.577 1.00 77.69 109 SER A CA 1
ATOM 860 C C . SER A 1 109 ? 16.823 -0.116 -14.083 1.00 77.69 109 SER A C 1
ATOM 862 O O . SER A 1 109 ? 17.646 -0.540 -14.894 1.00 77.69 109 SER A O 1
ATOM 864 N N . VAL A 1 110 ? 15.729 0.548 -14.474 1.00 81.69 110 VAL A N 1
ATOM 865 C CA . VAL A 1 110 ? 15.440 0.855 -15.886 1.00 81.69 110 VAL A CA 1
ATOM 866 C C . VAL A 1 110 ? 16.480 1.823 -16.459 1.00 81.69 110 VAL A C 1
ATOM 868 O O . VAL A 1 110 ? 16.971 1.619 -17.568 1.00 81.69 110 VAL A O 1
ATOM 871 N N . SER A 1 111 ? 16.851 2.844 -15.688 1.00 79.69 111 SER A N 1
ATOM 872 C CA . SER A 1 111 ? 17.844 3.851 -16.071 1.00 79.69 111 SER A CA 1
ATOM 873 C C . SER A 1 111 ? 19.238 3.246 -16.221 1.00 79.69 111 SER A C 1
ATOM 875 O O . SER A 1 111 ? 19.923 3.552 -17.192 1.00 79.69 111 SER A O 1
ATOM 877 N N . ALA A 1 112 ? 19.630 2.340 -15.321 1.00 80.69 112 ALA A N 1
ATOM 878 C CA . ALA A 1 112 ? 20.894 1.613 -15.415 1.00 80.69 112 ALA A CA 1
ATOM 879 C C . ALA A 1 112 ? 20.973 0.789 -16.712 1.00 80.69 112 ALA A C 1
ATOM 881 O O . ALA A 1 112 ? 21.945 0.893 -17.460 1.00 80.69 112 ALA A O 1
ATOM 882 N N . ARG A 1 113 ? 19.902 0.054 -17.050 1.00 80.69 113 ARG A N 1
ATOM 883 C CA . ARG A 1 113 ? 19.816 -0.674 -18.325 1.00 80.69 113 ARG A CA 1
ATOM 884 C C . ARG A 1 113 ? 19.883 0.263 -19.533 1.00 80.69 113 ARG A C 1
ATOM 886 O O . ARG A 1 113 ? 20.560 -0.048 -20.508 1.00 80.69 113 ARG A O 1
ATOM 893 N N . ALA A 1 114 ? 19.172 1.389 -19.495 1.00 81.88 114 ALA A N 1
ATOM 894 C CA . ALA A 1 114 ? 19.191 2.360 -20.585 1.00 81.88 114 ALA A CA 1
ATOM 895 C C . ALA A 1 114 ? 20.597 2.949 -20.793 1.00 81.88 114 ALA A C 1
ATOM 897 O O . ALA A 1 114 ? 21.058 3.038 -21.929 1.00 81.88 114 ALA A O 1
ATOM 898 N N . ALA A 1 115 ? 21.301 3.282 -19.707 1.00 81.06 115 ALA A N 1
ATOM 899 C CA . ALA A 1 115 ? 22.677 3.766 -19.756 1.00 81.06 115 ALA A CA 1
ATOM 900 C C . ALA A 1 115 ? 23.634 2.725 -20.361 1.00 81.06 115 ALA A C 1
ATOM 902 O O . ALA A 1 115 ? 24.456 3.085 -21.200 1.00 81.06 115 ALA A O 1
ATOM 903 N N . ALA A 1 116 ? 23.482 1.442 -20.013 1.00 78.56 116 ALA A N 1
ATOM 904 C CA . ALA A 1 116 ? 24.290 0.363 -20.584 1.00 78.56 116 ALA A CA 1
ATOM 905 C C . ALA A 1 116 ? 24.108 0.230 -22.109 1.00 78.56 116 ALA A C 1
ATOM 907 O O . ALA A 1 116 ? 25.086 0.058 -22.833 1.00 78.56 116 ALA A O 1
ATOM 908 N N . ILE A 1 117 ? 22.875 0.370 -22.614 1.00 80.88 117 ILE A N 1
ATOM 909 C CA .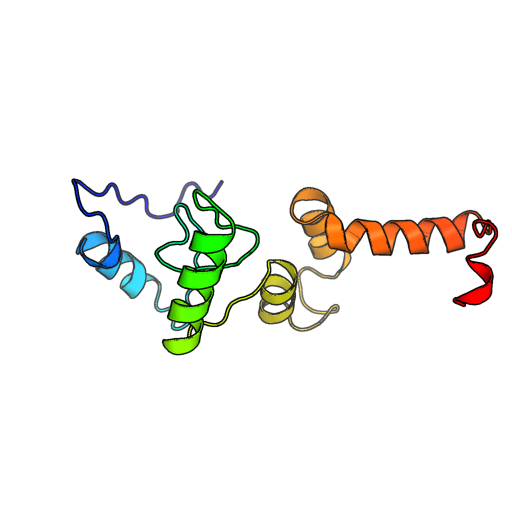 ILE A 1 117 ? 22.587 0.322 -24.060 1.00 80.88 117 ILE A CA 1
ATOM 910 C C . ILE A 1 117 ? 23.162 1.544 -24.787 1.00 80.88 117 ILE A C 1
ATOM 912 O O . ILE A 1 117 ? 23.680 1.412 -25.891 1.00 80.88 117 ILE A O 1
ATOM 916 N N . LEU A 1 118 ? 23.044 2.735 -24.194 1.00 81.06 118 LEU A N 1
ATOM 917 C CA . LEU A 1 118 ? 23.438 3.986 -24.848 1.00 81.06 118 LE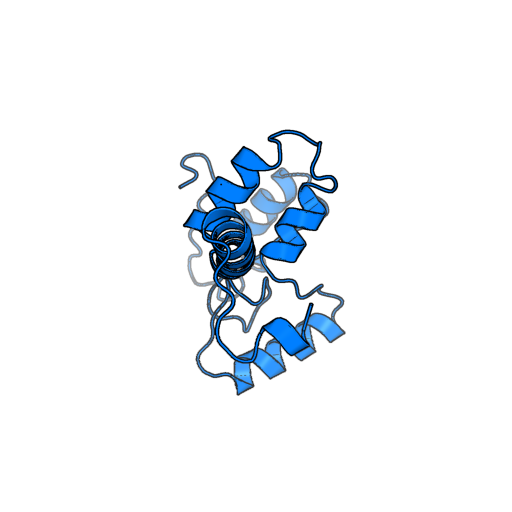U A CA 1
ATOM 918 C C . LEU A 1 118 ? 24.953 4.216 -24.840 1.00 81.06 118 LEU A C 1
ATOM 920 O O . LEU A 1 118 ? 25.485 4.750 -25.810 1.00 81.06 118 LEU A O 1
ATOM 924 N N . ASN A 1 119 ? 25.637 3.814 -23.767 1.00 75.75 119 ASN A N 1
ATOM 925 C CA . ASN A 1 119 ? 27.064 4.081 -23.588 1.00 75.75 119 ASN A CA 1
ATOM 926 C C . ASN A 1 119 ? 27.961 2.868 -23.882 1.00 75.75 119 ASN A C 1
ATOM 928 O O . ASN A 1 119 ? 29.175 3.038 -23.943 1.00 75.75 119 ASN A O 1
ATOM 932 N N . CYS A 1 120 ? 27.403 1.664 -24.070 1.00 67.50 120 CYS A N 1
ATOM 933 C CA . CYS A 1 120 ? 28.134 0.418 -24.366 1.00 67.50 120 CYS A CA 1
ATOM 934 C C . CYS A 1 120 ? 29.268 0.068 -23.381 1.00 67.50 120 CYS A C 1
ATOM 936 O O . CYS A 1 120 ? 30.142 -0.738 -23.697 1.00 67.50 120 CYS A O 1
ATOM 938 N N . THR A 1 121 ? 29.275 0.662 -22.191 1.00 68.25 121 THR A N 1
ATOM 939 C CA . THR A 1 121 ? 30.261 0.397 -21.143 1.00 68.25 121 THR A CA 1
ATOM 940 C C . THR A 1 121 ? 29.606 -0.437 -20.055 1.00 68.25 121 THR A C 1
ATOM 942 O O . THR A 1 121 ? 28.741 0.066 -19.338 1.00 68.25 121 THR A O 1
ATOM 945 N N . LEU A 1 122 ? 30.021 -1.698 -19.944 1.00 65.69 122 LEU A N 1
ATOM 946 C CA . LEU A 1 122 ? 29.789 -2.512 -18.753 1.00 65.69 122 LEU A CA 1
ATOM 947 C C . LEU A 1 122 ? 30.834 -2.134 -17.702 1.00 65.69 122 LEU A C 1
ATOM 949 O O . LEU A 1 122 ? 32.001 -1.898 -18.033 1.00 65.69 122 LEU A O 1
ATOM 953 N N . THR A 1 123 ? 30.431 -2.073 -16.440 1.00 64.62 123 THR A N 1
ATOM 954 C CA . THR A 1 123 ? 31.387 -1.994 -15.335 1.00 64.62 123 THR A CA 1
ATOM 955 C C . THR A 1 123 ? 32.155 -3.318 -15.287 1.00 64.62 123 THR A C 1
ATOM 957 O O . THR A 1 123 ? 31.516 -4.365 -15.399 1.00 64.62 123 THR A O 1
ATOM 960 N N . PRO A 1 124 ? 33.492 -3.328 -15.117 1.00 72.56 124 PRO A N 1
ATOM 961 C CA . PRO A 1 124 ? 34.246 -4.578 -15.034 1.00 72.56 124 PRO A CA 1
ATOM 962 C C . PRO A 1 124 ? 33.646 -5.542 -13.997 1.00 72.56 124 PRO A C 1
ATOM 964 O O . PRO A 1 124 ? 33.491 -5.178 -12.830 1.00 72.56 124 PRO A O 1
ATOM 967 N N . GLY A 1 125 ? 33.299 -6.755 -14.428 1.00 71.62 125 GLY A N 1
ATOM 968 C CA . GLY A 1 125 ? 32.607 -7.779 -13.644 1.00 71.62 125 GLY A CA 1
ATOM 969 C C . GLY A 1 12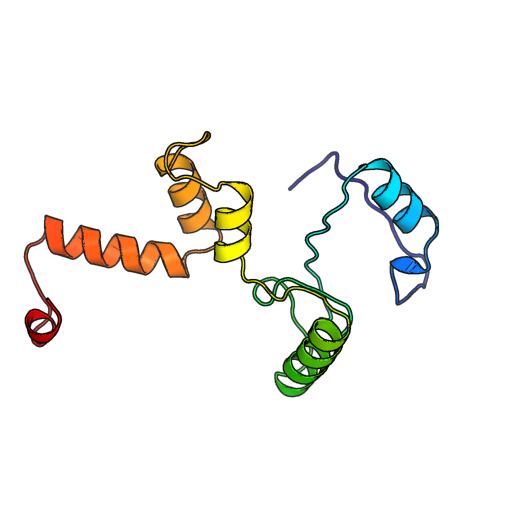5 ? 31.122 -7.957 -13.993 1.00 71.62 125 GLY A C 1
ATOM 970 O O . GLY A 1 125 ? 30.587 -9.042 -13.751 1.00 71.62 125 GLY A O 1
ATOM 971 N N . GLU A 1 126 ? 30.467 -6.954 -14.591 1.00 66.75 126 GLU A N 1
ATOM 972 C CA . GLU A 1 126 ? 29.064 -7.033 -15.032 1.00 66.75 126 GLU A CA 1
ATOM 973 C C . GLU A 1 126 ? 28.881 -7.944 -16.256 1.00 66.75 126 GLU A C 1
ATOM 975 O O . GLU A 1 126 ? 27.797 -8.494 -16.444 1.00 66.75 126 GLU A O 1
ATOM 980 N N . GLU A 1 127 ? 29.941 -8.197 -17.033 1.00 73.00 127 GLU A N 1
ATOM 981 C CA . GLU A 1 127 ? 29.943 -9.163 -18.140 1.00 73.00 127 GLU A CA 1
ATOM 982 C C . GLU A 1 127 ? 29.593 -10.596 -17.709 1.00 73.00 127 GLU A C 1
ATOM 984 O O . GLU A 1 127 ? 29.170 -11.399 -18.534 1.00 73.00 127 GLU A O 1
ATOM 989 N N . ASN A 1 128 ? 29.723 -10.916 -16.417 1.00 71.94 128 ASN A N 1
ATOM 990 C CA . ASN A 1 128 ? 29.418 -12.243 -15.878 1.00 71.94 128 ASN A CA 1
ATOM 991 C C . ASN A 1 128 ? 27.922 -12.465 -15.592 1.00 71.94 128 ASN A C 1
ATOM 993 O O . ASN A 1 128 ? 27.541 -13.555 -15.166 1.00 71.94 128 ASN A O 1
ATOM 997 N N . PHE A 1 129 ? 27.085 -11.440 -15.779 1.00 62.78 129 PHE A N 1
ATOM 998 C CA . PHE A 1 129 ? 25.649 -11.468 -15.476 1.00 62.78 129 PHE A CA 1
ATOM 999 C C . PHE A 1 129 ? 24.759 -11.212 -16.704 1.00 62.78 129 PHE A C 1
ATOM 1001 O O . PHE A 1 129 ? 23.556 -10.989 -16.541 1.00 62.78 129 PHE A O 1
ATOM 1008 N N . VAL A 1 130 ? 25.340 -11.217 -17.910 1.00 58.22 130 VAL A N 1
ATOM 1009 C CA . VAL A 1 130 ? 24.635 -11.034 -19.192 1.00 58.22 130 VAL A CA 1
ATOM 1010 C C . VAL A 1 130 ? 24.285 -12.377 -19.822 1.00 58.22 130 VAL A C 1
ATOM 1012 O O . VAL A 1 130 ? 25.136 -13.292 -19.769 1.00 58.22 130 VAL A O 1
#

pLDDT: mean 86.52, std 10.07, range [52.09, 97.12]

Foldseek 3Di:
DDPPQDDDDDPDDPDLVVDPVSVVSVVVVVDPDDADAEPALLHAHALVRHHYDDPVSNVVSVVVCVVVVHDHHHPVVVCCVVQVDQPGPPHVVVVLVVCCVPVVPVVVVVVVVVCCVVVVDDDPPCVVVD

Sequence (130 aa):
MYPDAPLIERQREINAWDNPDFRKALQATGKRQVIMAGIMTDGWENVEASGTMSPLIRDVSNLRMQAAGVQLVGIFSIVADLWRDWRNAPGSQTVLQWMNKYAPAYVTSVSARAAAILNCTLTPGEENFV

Organism: NCBI:txid1131652

Radius of gyration: 19.68 Å; chains: 1; bounding box: 54×32×45 Å

InterPro domains:
  IPR036380 Isochorismatase-like superfamily [G3DSA:3.40.50.850] (1-43)
  IPR036380 Isochorismatase-like superfamily [SSF52499] (6-105)
  IPR053152 Probable Hydrolase YcaC-like [PTHR43559] (1-122)

Secondary structure (DSSP, 8-state):
--TTSPP---SS-SSGGGSHHHHHHHHHTT-S------BSTTS---TTS-B-S-HHHHHHHHHHHHHTT-----HHHHHHHHH-STTSTT-HHHHHHHHHHH-HHHHHHHHHHHHHHHH--PPTTGGGG-